Protein AF-A0AAN8G043-F1 (afdb_monomer_lite)

pLDDT: mean 79.4, std 8.82, range [48.88, 90.81]

InterPro domains:
  IPR017452 GPCR, rhodopsin-like, 7TM [PS50262] (1-147)

Foldseek 3Di:
DVVVVVVVVLVVLCVVQVWDWDADPVLRAIDIDGPDPPDPSNVVSRVVVVCCLQVVLVVVLVVLVVVLVVLVVVVVVDDPDDPPCVVVSLVVNLVSVLVNQLSVLVNVLSVLSVVLSVPDDDPCSVVSSVVSVVSVVVSVVSNVVSCCPSVPVVVVVVVVVVVVVD

Secondary structure (DSSP, 8-state):
-HHHHHHHHHHHHHHHTTEEEEEETTTTEEEEEES-TTSHHHHHHHHHHHHHHHHHHHHHHHHHHHHHHHHHHHHHH--SS-TTTHHHHHHHHHHHHHHHHHHHHHHHHHHHHHHHHHH--TTHHHHHHHHHHHHHHHHHHHHHHHHHHH-HHHHHHHHHHHHT--

Organism: Trichostrongylus colubriformis (NCBI:txid6319)

Sequence (166 aa):
MAVWGVVLVQVTGANLLLCWKQFSFNEFYFYIKCQDPSFLLSFAWLQVMRYESYVLPVIMFLFYVYVFVFLRLASSSTYDAWASSSRQRQIEISLLSQAVIITLFLELQTASFTILPKIATGFNKYFTSLVQNVISILNNSINPFVYLCINGQIRREFIALFSKKN

Structure (mmCIF, N/CA/C/O backbone):
data_AF-A0AAN8G043-F1
#
_entry.id   AF-A0AAN8G043-F1
#
loop_
_atom_site.group_PDB
_atom_site.id
_atom_site.type_symbol
_atom_site.label_atom_id
_atom_site.label_alt_id
_atom_site.label_comp_id
_atom_site.label_asym_id
_atom_site.label_entity_id
_atom_site.label_seq_id
_atom_site.pdbx_PDB_ins_code
_atom_site.Cartn_x
_atom_site.Cartn_y
_atom_site.Cartn_z
_atom_site.occupancy
_atom_site.B_iso_or_equiv
_atom_site.auth_seq_id
_atom_site.auth_comp_id
_atom_site.auth_asym_id
_atom_site.auth_atom_id
_atom_site.pdbx_PDB_model_num
ATOM 1 N N . MET A 1 1 ? -14.610 0.473 -15.678 1.00 70.06 1 MET A N 1
ATOM 2 C CA . MET A 1 1 ? -16.040 0.547 -15.295 1.00 70.06 1 MET A CA 1
ATOM 3 C C . MET A 1 1 ? -16.335 -0.297 -14.056 1.00 70.06 1 MET A C 1
ATOM 5 O O . MET A 1 1 ? -16.755 0.278 -13.066 1.00 70.06 1 MET A O 1
ATOM 9 N N . ALA A 1 2 ? -16.048 -1.608 -14.055 1.00 77.19 2 ALA A N 1
ATOM 10 C CA . ALA A 1 2 ? -16.383 -2.508 -12.938 1.00 77.19 2 ALA A CA 1
ATOM 11 C C . ALA A 1 2 ? -15.840 -2.070 -11.560 1.00 77.19 2 ALA A C 1
ATOM 13 O O . ALA A 1 2 ? -16.591 -2.052 -10.593 1.00 77.19 2 ALA A O 1
ATOM 14 N N . VAL A 1 3 ? -14.576 -1.632 -11.485 1.00 76.12 3 VAL A N 1
ATOM 15 C CA . VAL A 1 3 ? -13.954 -1.162 -10.228 1.00 76.12 3 VAL A CA 1
ATOM 16 C C . VAL A 1 3 ? -14.724 0.009 -9.613 1.00 76.12 3 VAL A C 1
ATOM 18 O O . VAL A 1 3 ? -15.023 0.003 -8.426 1.00 76.12 3 VAL A O 1
ATOM 21 N N . TRP A 1 4 ? -15.113 0.985 -10.435 1.00 80.25 4 TRP A N 1
ATOM 22 C CA . TRP A 1 4 ? -15.899 2.131 -9.978 1.00 80.25 4 TRP A CA 1
ATOM 23 C C . TRP A 1 4 ? -17.300 1.728 -9.517 1.00 80.25 4 TRP A C 1
ATOM 25 O O . TRP A 1 4 ? -17.810 2.309 -8.567 1.00 80.25 4 TRP A O 1
ATOM 35 N N . GLY A 1 5 ? -17.894 0.705 -10.138 1.00 89.44 5 GLY A N 1
ATOM 36 C CA . GLY A 1 5 ? -19.151 0.119 -9.675 1.00 89.44 5 GLY A CA 1
ATOM 37 C C . GLY A 1 5 ? -19.030 -0.477 -8.272 1.00 89.44 5 GLY A C 1
ATOM 38 O O . GLY A 1 5 ? -19.854 -0.175 -7.417 1.00 89.44 5 GLY A O 1
ATOM 39 N N . VAL A 1 6 ? -17.970 -1.250 -8.009 1.00 84.56 6 VAL A N 1
ATOM 40 C CA . VAL A 1 6 ? -17.697 -1.817 -6.675 1.00 84.56 6 VAL A CA 1
ATOM 41 C C . VAL A 1 6 ? -17.503 -0.708 -5.641 1.00 84.56 6 VAL A C 1
ATOM 43 O O . VAL A 1 6 ? -18.141 -0.736 -4.592 1.00 84.56 6 VAL A O 1
ATOM 46 N N . VAL A 1 7 ? -16.707 0.316 -5.962 1.00 84.31 7 VAL A N 1
ATOM 47 C CA . VAL A 1 7 ? -16.488 1.467 -5.070 1.00 84.31 7 VAL A CA 1
ATOM 48 C C . VAL A 1 7 ? -17.797 2.205 -4.780 1.00 84.31 7 VAL A C 1
ATOM 50 O O . VAL A 1 7 ? -18.067 2.539 -3.630 1.00 84.31 7 VAL A O 1
ATOM 53 N N . LEU A 1 8 ? -18.643 2.435 -5.789 1.00 90.19 8 LEU A N 1
ATOM 54 C CA . LEU A 1 8 ? -19.941 3.081 -5.590 1.00 90.19 8 LEU A CA 1
ATOM 55 C C . LEU A 1 8 ? -20.853 2.246 -4.694 1.00 90.19 8 LEU A C 1
ATOM 57 O O . LEU A 1 8 ? -21.431 2.792 -3.763 1.00 90.19 8 LEU A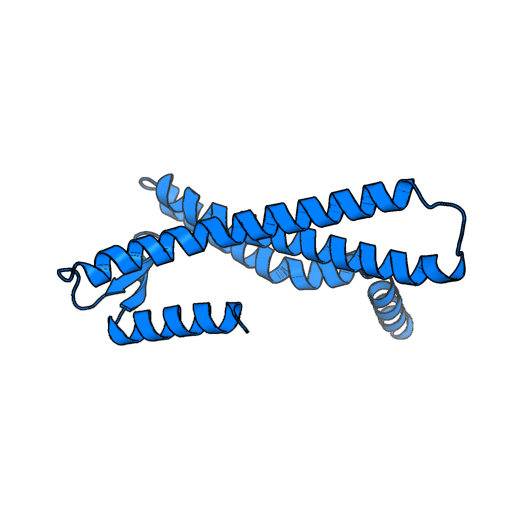 O 1
ATOM 61 N N . VAL A 1 9 ? -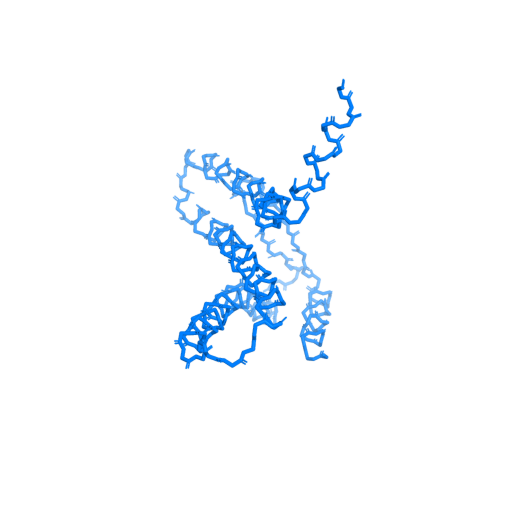20.932 0.931 -4.911 1.00 90.00 9 VAL A N 1
ATOM 62 C CA . VAL A 1 9 ? -21.710 0.030 -4.048 1.00 90.00 9 VAL A CA 1
ATOM 63 C C . VAL A 1 9 ? -21.204 0.087 -2.607 1.00 90.00 9 VAL A C 1
ATOM 65 O O . VAL A 1 9 ? -22.013 0.213 -1.689 1.00 90.00 9 VAL A O 1
ATOM 68 N N . GLN A 1 10 ? -19.886 0.070 -2.396 1.00 87.56 10 GLN A N 1
ATOM 69 C CA . GLN A 1 10 ? -19.284 0.186 -1.066 1.00 87.56 10 GLN A CA 1
ATOM 70 C C . GLN A 1 10 ? -19.617 1.526 -0.389 1.00 87.56 10 GLN A C 1
ATOM 72 O O . GLN A 1 10 ? -19.983 1.572 0.786 1.00 87.56 10 GLN A O 1
ATOM 77 N N . VAL A 1 11 ? -19.519 2.634 -1.125 1.00 88.31 11 VAL A N 1
ATOM 78 C CA . VAL A 1 11 ? -19.824 3.971 -0.599 1.00 88.31 11 VAL A CA 1
ATOM 79 C C . VAL A 1 11 ? -21.317 4.109 -0.307 1.00 88.31 11 VAL A C 1
ATOM 81 O O . VAL A 1 11 ? -21.689 4.589 0.763 1.00 88.31 11 VAL A O 1
ATOM 84 N N . THR A 1 12 ? -22.187 3.667 -1.214 1.00 90.81 12 THR A N 1
ATOM 85 C CA . THR A 1 12 ? -23.641 3.698 -1.024 1.00 90.81 12 THR A CA 1
ATOM 86 C C . THR A 1 12 ? -24.055 2.827 0.156 1.00 90.81 12 THR A C 1
ATOM 88 O O . THR A 1 12 ? -24.806 3.295 1.005 1.00 90.81 12 THR A O 1
ATOM 91 N N . GLY A 1 13 ? -23.528 1.606 0.273 1.00 88.19 13 GLY A N 1
ATOM 92 C CA . GLY A 1 13 ? -23.819 0.723 1.402 1.00 88.19 13 GLY A CA 1
ATOM 93 C C . GLY A 1 13 ? -23.358 1.305 2.739 1.00 88.19 13 GLY A C 1
ATOM 94 O O . GLY A 1 13 ? -24.123 1.294 3.700 1.00 88.19 13 GLY A O 1
ATOM 95 N N . ALA A 1 14 ? -22.164 1.906 2.796 1.00 86.94 14 ALA A N 1
ATOM 96 C CA . ALA A 1 14 ? -21.684 2.584 4.002 1.00 86.94 14 ALA A CA 1
ATOM 97 C C . ALA A 1 14 ? -22.580 3.768 4.413 1.00 86.94 14 ALA A C 1
ATOM 99 O O . ALA A 1 14 ? -22.854 3.935 5.601 1.00 86.94 14 ALA A O 1
ATOM 100 N N . ASN A 1 15 ? -23.073 4.550 3.445 1.00 89.62 15 ASN A N 1
ATOM 101 C CA . ASN A 1 15 ? -23.988 5.664 3.705 1.00 89.62 15 ASN A CA 1
ATOM 102 C C . ASN A 1 15 ? -25.381 5.191 4.145 1.00 89.62 15 ASN A C 1
ATOM 104 O O . ASN A 1 15 ? -25.927 5.736 5.099 1.00 89.62 15 ASN A O 1
ATOM 108 N N . LEU A 1 16 ? -25.947 4.169 3.492 1.00 90.06 16 LEU A N 1
ATOM 109 C CA . LEU A 1 16 ? -27.269 3.627 3.837 1.00 90.06 16 LEU A CA 1
ATOM 110 C C . LEU A 1 16 ? -27.293 3.003 5.233 1.00 90.06 16 LEU A C 1
ATOM 112 O O . LEU A 1 16 ? -28.270 3.154 5.959 1.00 90.06 16 LEU A O 1
ATOM 116 N N . LEU A 1 17 ? -26.213 2.319 5.612 1.00 88.19 17 LEU A N 1
ATOM 117 C CA . LEU A 1 17 ? -26.066 1.702 6.931 1.00 88.19 17 LEU A CA 1
ATOM 118 C C . LEU A 1 17 ? -25.608 2.692 8.010 1.00 88.19 17 LEU A C 1
ATOM 120 O O . LEU A 1 17 ? -25.425 2.290 9.161 1.00 88.19 17 LEU A O 1
ATOM 124 N N . LEU A 1 18 ? -25.397 3.965 7.644 1.00 89.94 18 LEU A N 1
ATOM 125 C CA . LEU A 1 18 ? -24.866 5.008 8.522 1.00 89.94 18 LEU A CA 1
ATOM 126 C C . LEU A 1 18 ? -23.610 4.518 9.260 1.00 89.94 18 LEU A C 1
ATOM 128 O O . LEU A 1 18 ? -23.475 4.672 10.472 1.00 89.94 18 LEU A O 1
ATOM 132 N N . CYS A 1 19 ? -22.706 3.863 8.532 1.00 88.00 19 CYS A N 1
ATOM 133 C CA . CYS A 1 19 ? -21.447 3.381 9.074 1.00 88.00 19 CYS A CA 1
ATOM 134 C C . CYS A 1 19 ? -20.354 4.419 8.823 1.00 88.00 19 CYS A C 1
ATOM 136 O O . CYS A 1 19 ? -20.116 4.825 7.685 1.00 88.00 19 CYS A O 1
ATOM 138 N N . TRP A 1 20 ? -19.626 4.800 9.868 1.00 87.44 20 TRP A N 1
ATOM 139 C CA . TRP A 1 20 ? -18.483 5.701 9.758 1.00 87.44 20 TRP A CA 1
ATOM 140 C C . TRP A 1 20 ? -17.230 5.097 10.382 1.00 87.44 20 TRP A C 1
ATOM 142 O O . TRP A 1 20 ? -17.264 4.264 11.292 1.00 87.44 20 TRP A O 1
ATOM 152 N N . LYS A 1 21 ? -16.081 5.530 9.865 1.00 81.44 21 LYS A N 1
ATOM 153 C CA . LYS A 1 21 ? -14.770 5.140 10.373 1.00 81.44 21 LYS A CA 1
ATOM 154 C C . LYS A 1 21 ? -14.418 6.049 11.547 1.00 81.44 21 LYS A C 1
ATOM 156 O O . LYS A 1 21 ? -14.273 7.255 11.372 1.00 81.44 21 LYS A O 1
ATOM 161 N N . GLN A 1 22 ? -14.278 5.480 12.738 1.00 84.94 22 GLN A N 1
ATOM 162 C CA . GLN A 1 22 ? -13.891 6.200 13.946 1.00 84.94 22 GLN A CA 1
ATOM 163 C C . GLN A 1 22 ? -12.489 5.770 14.383 1.00 84.94 22 GLN A C 1
ATOM 165 O O . GLN A 1 22 ? -12.138 4.590 14.344 1.00 84.94 22 GLN A O 1
ATOM 170 N N . PHE A 1 23 ? -11.667 6.737 14.784 1.00 78.25 23 PHE A N 1
ATOM 171 C CA . PHE A 1 23 ? -10.353 6.463 15.356 1.00 78.25 23 PHE A CA 1
ATOM 172 C C . PHE A 1 23 ? -10.486 6.202 16.861 1.00 78.25 23 PHE A C 1
ATOM 174 O O . PHE A 1 23 ? -11.061 7.020 17.582 1.00 78.25 23 PHE A O 1
ATOM 181 N N . SER A 1 24 ? -9.982 5.063 17.342 1.00 76.94 24 SER A N 1
ATOM 182 C CA . SER A 1 24 ? -9.900 4.777 18.778 1.00 76.94 24 SER A CA 1
ATOM 183 C C . SER A 1 24 ? -8.562 5.260 19.325 1.00 76.94 24 SER A C 1
ATOM 185 O O . SER A 1 24 ? -7.527 4.689 18.992 1.00 76.94 24 SER A O 1
ATOM 187 N N . PHE A 1 25 ? -8.568 6.257 20.212 1.00 72.81 25 PHE A N 1
ATOM 188 C CA . PHE A 1 25 ? -7.344 6.710 20.887 1.00 72.81 25 PHE A CA 1
ATOM 189 C C . PHE A 1 25 ? -6.759 5.651 21.831 1.00 72.81 25 PHE A C 1
ATOM 191 O O . PHE A 1 25 ? -5.546 5.552 21.967 1.00 72.81 25 PHE A O 1
ATOM 198 N N . ASN A 1 26 ? -7.608 4.825 22.449 1.00 70.38 26 ASN A N 1
ATOM 199 C CA . ASN A 1 26 ? -7.170 3.826 23.429 1.00 70.38 26 ASN A CA 1
ATOM 200 C C . ASN A 1 26 ? -6.473 2.623 22.790 1.00 70.38 26 ASN A C 1
ATOM 202 O O . ASN A 1 26 ? -5.685 1.930 23.437 1.00 70.38 26 ASN A O 1
ATOM 206 N N . GLU A 1 27 ? -6.795 2.341 21.531 1.00 66.19 27 GLU A N 1
ATOM 207 C CA . GLU A 1 27 ? -6.299 1.152 20.844 1.00 66.19 27 GLU A CA 1
ATOM 208 C C . GLU A 1 27 ? -5.522 1.477 19.565 1.00 66.19 27 GLU A C 1
ATOM 210 O O . GLU A 1 27 ? -4.989 0.570 18.935 1.00 66.19 27 GLU A O 1
ATOM 215 N N . PHE A 1 28 ? -5.409 2.764 19.214 1.00 65.50 28 PHE A N 1
ATOM 216 C CA . PHE A 1 28 ? -4.666 3.275 18.059 1.00 65.50 28 PHE A CA 1
ATOM 217 C C . PHE A 1 28 ? -5.004 2.569 16.735 1.00 65.50 28 PHE A C 1
ATOM 219 O O . PHE A 1 28 ? -4.168 2.459 15.843 1.00 65.50 28 PHE A O 1
ATOM 226 N N . TYR A 1 29 ? -6.246 2.111 16.571 1.00 67.94 29 TYR A N 1
ATOM 227 C CA . TYR A 1 29 ? -6.739 1.595 15.298 1.00 67.94 29 TYR A CA 1
ATOM 228 C C . TYR A 1 29 ? -8.044 2.274 14.894 1.00 67.94 29 TYR A C 1
ATOM 230 O O . TYR A 1 29 ? -8.822 2.767 15.718 1.00 67.94 29 TYR A O 1
ATOM 238 N N . PHE A 1 30 ? -8.271 2.306 13.583 1.00 71.56 30 PHE A N 1
ATOM 239 C CA . PHE A 1 30 ? -9.547 2.714 13.024 1.00 71.56 30 PHE A CA 1
ATOM 240 C C . PHE A 1 30 ? -10.511 1.542 13.048 1.00 71.56 30 PHE A C 1
ATOM 242 O O . PHE A 1 30 ? -10.195 0.460 12.554 1.00 71.56 30 PHE A O 1
ATOM 249 N N . TYR A 1 31 ? -11.705 1.784 13.558 1.00 80.00 31 TYR A N 1
ATOM 250 C CA . TYR A 1 31 ? -12.785 0.818 13.555 1.00 80.00 31 TYR A CA 1
ATOM 251 C C . TYR A 1 31 ? -14.010 1.428 12.894 1.00 80.00 31 TYR A C 1
ATOM 253 O O . TYR A 1 31 ? -14.190 2.647 12.881 1.00 80.00 31 TYR A O 1
ATOM 261 N N . ILE A 1 32 ? -14.830 0.581 12.285 1.00 82.94 32 ILE A N 1
ATOM 262 C CA . ILE A 1 32 ? -16.072 1.019 11.659 1.00 82.94 32 ILE A CA 1
ATOM 263 C C . ILE A 1 32 ? -17.169 0.850 12.701 1.00 82.94 32 ILE A C 1
ATOM 265 O O . ILE A 1 32 ? -17.363 -0.246 13.230 1.00 82.94 32 ILE A O 1
ATOM 269 N N . LYS A 1 33 ? -17.853 1.946 13.016 1.00 85.62 33 LYS A N 1
ATOM 270 C CA . LYS A 1 33 ? -19.044 1.953 13.861 1.00 85.62 33 LYS A CA 1
ATOM 271 C C . LYS A 1 33 ? -20.250 2.205 12.974 1.00 85.62 33 LYS A C 1
ATOM 273 O O . LYS A 1 33 ? -20.194 3.066 12.104 1.00 85.62 33 LYS A O 1
ATOM 278 N N . CYS A 1 34 ? -21.311 1.448 13.203 1.00 88.31 34 CYS A N 1
ATOM 279 C CA . CYS A 1 34 ? -22.597 1.633 12.545 1.00 88.31 34 CYS A CA 1
ATOM 280 C C . CYS A 1 34 ? -23.635 1.973 13.611 1.00 88.31 34 CYS A C 1
ATOM 282 O O . CYS A 1 34 ? -23.500 1.528 14.755 1.00 88.31 34 CYS A O 1
ATOM 284 N N . GLN A 1 35 ? -24.639 2.766 13.239 1.00 86.75 35 GLN A N 1
ATOM 285 C CA . GLN A 1 35 ? -25.655 3.243 14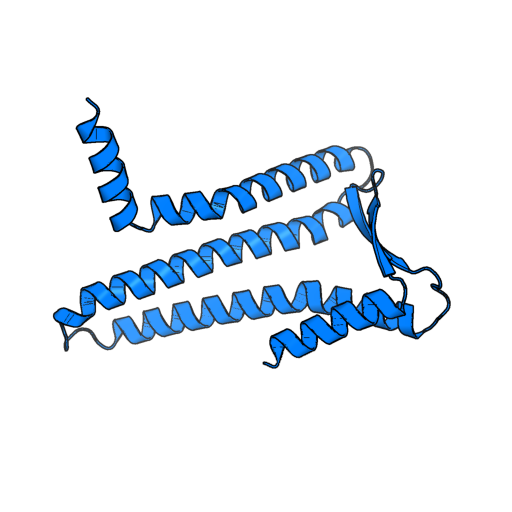.174 1.00 86.75 35 GLN A CA 1
ATOM 286 C C . GLN A 1 35 ? -26.490 2.098 14.766 1.00 86.75 35 GLN A C 1
ATOM 288 O O . GLN A 1 35 ? -26.663 2.053 15.980 1.00 86.75 35 GLN A O 1
ATOM 293 N N . ASP A 1 36 ? -26.889 1.128 13.935 1.00 82.94 36 ASP A N 1
ATOM 294 C CA . ASP A 1 36 ? -27.652 -0.048 14.363 1.00 82.94 36 ASP A CA 1
ATOM 295 C C . ASP A 1 36 ? -26.869 -1.352 14.103 1.00 82.94 36 ASP A C 1
ATOM 297 O O . ASP A 1 36 ? -26.860 -1.882 12.983 1.00 82.94 36 ASP A O 1
ATOM 301 N N . PRO A 1 37 ? -26.183 -1.899 15.129 1.00 66.81 37 PRO A N 1
ATOM 302 C CA . PRO A 1 37 ? -25.405 -3.133 15.008 1.00 66.81 37 PRO A CA 1
ATOM 303 C C . PRO A 1 37 ? -26.268 -4.406 15.024 1.00 66.81 37 PRO A C 1
ATOM 305 O O . PRO A 1 37 ? -25.762 -5.484 14.724 1.00 66.81 37 PRO A O 1
ATOM 308 N N . SER A 1 38 ? -27.552 -4.304 15.380 1.00 68.00 38 SER A N 1
ATOM 309 C CA . SER A 1 38 ? -28.491 -5.432 15.483 1.00 68.00 38 SER A CA 1
ATOM 310 C C . SER A 1 38 ? -28.989 -5.940 14.129 1.00 68.00 38 SER A C 1
ATOM 312 O O . SER A 1 38 ? -29.530 -7.043 14.042 1.00 68.00 38 SER A O 1
ATOM 314 N N . PHE A 1 39 ? -28.801 -5.167 13.060 1.00 75.56 39 PHE A N 1
ATOM 315 C CA . PHE A 1 39 ? -29.224 -5.562 11.728 1.00 75.56 39 PHE A CA 1
ATOM 316 C C . PHE A 1 39 ? -28.189 -6.512 11.105 1.00 75.56 39 PHE A C 1
ATOM 318 O O . PHE A 1 39 ? -27.019 -6.160 10.944 1.00 75.56 39 PHE A O 1
ATOM 325 N N . LEU A 1 40 ? -28.618 -7.724 10.731 1.00 83.69 40 LEU A N 1
ATOM 326 C CA . LEU A 1 40 ? -27.772 -8.768 10.127 1.00 83.69 40 LEU A CA 1
ATOM 327 C C . LEU A 1 40 ? -26.958 -8.242 8.927 1.00 83.69 40 LEU A C 1
ATOM 329 O O . LEU A 1 40 ? -25.815 -8.650 8.717 1.00 83.69 40 LEU A O 1
ATOM 333 N N . LEU A 1 41 ? -27.525 -7.291 8.174 1.00 83.38 41 LEU A N 1
ATOM 334 C CA . LEU A 1 41 ? -26.860 -6.647 7.043 1.00 83.38 41 LEU A CA 1
ATOM 335 C C . LEU A 1 41 ? -25.638 -5.827 7.477 1.00 83.38 41 LEU A C 1
ATOM 337 O O . LEU A 1 41 ? -24.618 -5.901 6.804 1.00 83.38 41 LEU A O 1
ATOM 341 N N . SER A 1 42 ? -25.695 -5.105 8.603 1.00 82.19 42 SER A N 1
ATOM 342 C CA . SER A 1 42 ? -24.560 -4.331 9.132 1.00 82.19 42 SER A CA 1
ATOM 343 C C . SER A 1 42 ? -23.390 -5.247 9.489 1.00 82.19 42 SER A C 1
ATOM 345 O O . SER A 1 42 ? -22.242 -4.962 9.148 1.00 82.19 42 SER A O 1
ATOM 347 N N . PHE A 1 43 ? -23.671 -6.390 10.123 1.00 82.38 43 PHE A N 1
ATOM 348 C CA . PHE A 1 43 ? -22.641 -7.377 10.450 1.00 82.38 43 PHE A CA 1
ATOM 349 C C . PHE A 1 43 ? -22.040 -8.014 9.191 1.00 82.38 43 PHE A C 1
ATOM 351 O O . PHE A 1 43 ? -20.817 -8.059 9.052 1.00 82.38 43 PHE A O 1
ATOM 358 N N . ALA A 1 44 ? -22.882 -8.465 8.256 1.00 85.38 44 ALA A N 1
ATOM 359 C CA . ALA A 1 44 ? -22.427 -9.034 6.989 1.00 85.38 44 ALA A CA 1
ATOM 360 C C . ALA A 1 44 ? -21.574 -8.029 6.198 1.00 85.38 44 ALA A C 1
ATOM 362 O O . ALA A 1 44 ? -20.496 -8.371 5.715 1.00 85.38 44 ALA A O 1
ATOM 363 N N . TRP A 1 45 ? -22.006 -6.769 6.147 1.00 84.94 45 TRP A N 1
ATOM 364 C CA . TRP A 1 45 ? -21.297 -5.682 5.482 1.00 84.94 45 TRP A CA 1
ATOM 365 C C . TRP A 1 45 ? -19.909 -5.434 6.074 1.00 84.94 45 TRP A C 1
ATOM 367 O O . TRP A 1 45 ? -18.924 -5.340 5.343 1.00 84.94 45 TRP A O 1
ATOM 377 N N . LEU A 1 46 ? -19.801 -5.390 7.404 1.00 83.06 46 LEU A N 1
ATOM 378 C CA . LEU A 1 46 ? -18.521 -5.219 8.091 1.00 83.06 46 LEU A CA 1
ATOM 379 C C . LEU A 1 46 ? -17.540 -6.356 7.783 1.00 83.06 46 LEU A C 1
ATOM 381 O O . LEU A 1 46 ? -16.350 -6.096 7.595 1.00 83.06 46 LEU A O 1
ATOM 385 N N . GLN A 1 47 ? -18.017 -7.602 7.707 1.00 84.31 47 GLN A N 1
ATOM 386 C CA . GLN A 1 47 ? -17.167 -8.745 7.355 1.00 84.31 47 GLN A CA 1
ATOM 387 C C . GLN A 1 47 ? -16.689 -8.671 5.905 1.00 84.31 47 GLN A C 1
ATOM 389 O O . GLN A 1 47 ? -15.505 -8.892 5.651 1.00 84.31 47 GLN A O 1
ATOM 394 N N . VAL A 1 48 ? -17.572 -8.305 4.971 1.00 85.62 48 VAL A N 1
ATOM 395 C CA . VAL A 1 48 ? -17.220 -8.128 3.553 1.00 85.62 48 VAL A CA 1
ATOM 396 C C . VAL A 1 48 ? -16.174 -7.029 3.392 1.00 85.62 48 VAL A C 1
ATOM 398 O O . VAL A 1 48 ? -15.115 -7.281 2.824 1.00 85.62 48 VAL A O 1
ATOM 401 N N . MET A 1 49 ? -16.404 -5.851 3.977 1.00 81.25 49 MET A N 1
ATOM 402 C CA . MET A 1 49 ? -15.467 -4.723 3.901 1.00 81.25 49 MET A CA 1
ATOM 403 C C . MET A 1 49 ? -14.103 -5.072 4.500 1.00 81.25 49 MET A C 1
ATOM 405 O O . MET A 1 49 ? -13.058 -4.695 3.963 1.00 81.25 49 MET A O 1
ATOM 409 N N . ARG A 1 50 ? -14.095 -5.821 5.609 1.00 81.06 50 ARG A N 1
ATOM 410 C CA . ARG A 1 50 ? -12.863 -6.301 6.235 1.00 81.06 50 ARG A CA 1
ATOM 411 C C . ARG A 1 50 ? -12.127 -7.293 5.339 1.00 81.06 50 ARG A C 1
ATOM 413 O O . ARG A 1 50 ? -10.915 -7.183 5.201 1.00 81.06 50 ARG A O 1
ATOM 420 N N . TYR A 1 51 ? -12.841 -8.244 4.744 1.00 83.12 51 TYR A N 1
ATOM 421 C CA . TYR A 1 51 ? -12.262 -9.241 3.851 1.00 83.12 51 TYR A CA 1
ATOM 422 C C . TYR A 1 51 ? -11.688 -8.596 2.585 1.00 83.12 51 TYR A C 1
ATOM 424 O O . TYR A 1 51 ? -10.526 -8.826 2.260 1.00 83.12 51 TYR A O 1
ATOM 432 N N . GLU A 1 52 ? -12.443 -7.716 1.924 1.00 84.00 52 GLU A N 1
ATOM 433 C CA . GLU A 1 52 ? -11.975 -7.000 0.733 1.00 84.00 52 GLU A CA 1
ATOM 434 C C . GLU A 1 52 ? -10.738 -6.149 1.014 1.00 84.00 52 GLU A C 1
ATOM 436 O O . GLU A 1 52 ? -9.791 -6.174 0.230 1.00 84.00 52 GLU A O 1
ATOM 441 N N . SER A 1 53 ? -10.699 -5.465 2.162 1.00 76.75 53 SER A N 1
ATOM 442 C CA . SER A 1 53 ? -9.553 -4.635 2.552 1.00 76.75 53 SER A CA 1
ATOM 443 C C . SER A 1 53 ? -8.256 -5.430 2.740 1.00 76.75 53 SER A C 1
ATOM 445 O O . SER A 1 53 ? -7.184 -4.837 2.689 1.00 76.75 53 SER A O 1
ATOM 447 N N . TYR A 1 54 ? -8.325 -6.748 2.961 1.00 78.12 54 TYR A N 1
ATOM 448 C CA . TYR A 1 54 ? -7.144 -7.613 3.076 1.00 78.12 54 TYR A CA 1
ATOM 449 C C . TYR A 1 54 ? -6.840 -8.389 1.803 1.00 78.12 54 TYR A C 1
ATOM 451 O O . TYR A 1 54 ? -5.678 -8.606 1.477 1.00 78.12 54 TYR A O 1
ATOM 459 N N . VAL A 1 55 ? -7.871 -8.822 1.086 1.00 82.88 55 VAL A N 1
ATOM 460 C CA . VAL A 1 55 ? -7.706 -9.694 -0.076 1.00 82.88 55 VAL A CA 1
ATOM 461 C C . VAL A 1 55 ? -7.330 -8.907 -1.323 1.00 82.88 55 VAL A C 1
ATOM 463 O O . VAL A 1 55 ? -6.475 -9.363 -2.079 1.00 82.88 55 VAL A O 1
ATOM 466 N N . LEU A 1 56 ? -7.906 -7.717 -1.530 1.00 80.44 56 LEU A N 1
ATOM 467 C CA . LEU A 1 56 ? -7.594 -6.898 -2.704 1.00 80.44 56 LEU A CA 1
ATOM 468 C C . LEU A 1 56 ? -6.109 -6.509 -2.778 1.00 80.44 56 LEU A C 1
ATOM 470 O O . LEU A 1 56 ? -5.516 -6.744 -3.832 1.00 80.44 56 LEU A O 1
ATOM 474 N N . PRO A 1 57 ? -5.481 -5.990 -1.704 1.00 76.81 57 PRO A N 1
ATOM 475 C CA . PRO A 1 57 ? -4.070 -5.609 -1.745 1.00 76.81 57 PRO A CA 1
ATOM 476 C C . PRO A 1 57 ? -3.159 -6.819 -2.048 1.00 76.81 57 PRO A C 1
ATOM 478 O O . PRO A 1 57 ? -2.353 -6.793 -2.981 1.00 76.81 57 PRO A O 1
ATOM 481 N N . VAL A 1 58 ? -3.415 -7.967 -1.406 1.00 81.50 58 VAL A N 1
ATOM 482 C CA . VAL A 1 58 ? -2.670 -9.216 -1.650 1.00 81.50 58 VAL A CA 1
ATOM 483 C C . VAL A 1 58 ? -2.796 -9.697 -3.100 1.00 81.50 58 VAL A C 1
ATOM 485 O O . VAL A 1 58 ? -1.792 -10.059 -3.717 1.00 81.50 58 VAL A O 1
ATOM 488 N N . ILE A 1 59 ? -4.004 -9.689 -3.676 1.00 85.81 59 ILE A N 1
ATOM 489 C CA . ILE A 1 59 ? -4.211 -10.063 -5.084 1.00 85.81 59 ILE A CA 1
ATOM 490 C C . ILE A 1 59 ? -3.463 -9.100 -6.010 1.00 85.81 59 ILE A C 1
ATOM 492 O O . ILE A 1 59 ? -2.802 -9.549 -6.949 1.00 85.81 59 ILE A O 1
ATOM 496 N N . MET A 1 60 ? -3.531 -7.792 -5.744 1.00 81.31 60 MET A N 1
ATOM 497 C CA . MET A 1 60 ? -2.809 -6.787 -6.526 1.00 81.31 60 MET A CA 1
ATOM 498 C C . MET A 1 60 ? -1.299 -7.023 -6.475 1.00 81.31 60 MET A C 1
ATOM 500 O O . MET A 1 60 ? -0.651 -7.037 -7.521 1.00 81.31 60 MET A O 1
ATOM 504 N N . PHE A 1 61 ? -0.741 -7.280 -5.293 1.00 81.50 61 PHE A N 1
ATOM 505 C CA . PHE A 1 61 ? 0.676 -7.586 -5.125 1.00 81.50 61 PHE A CA 1
ATOM 506 C C . PHE A 1 61 ? 1.102 -8.823 -5.926 1.00 81.50 61 PHE A C 1
ATOM 508 O O . PHE A 1 61 ? 2.065 -8.759 -6.692 1.00 81.50 61 PHE A O 1
ATOM 515 N N . LEU A 1 62 ? 0.357 -9.929 -5.817 1.00 87.06 62 LEU A N 1
ATOM 516 C CA . LEU A 1 62 ? 0.642 -11.153 -6.572 1.00 87.06 62 LEU A CA 1
ATOM 517 C C . LEU A 1 62 ? 0.577 -10.921 -8.085 1.00 87.06 62 LEU A C 1
ATOM 519 O O . LEU A 1 62 ? 1.442 -11.403 -8.816 1.00 87.06 62 LEU A O 1
ATOM 523 N N . PHE A 1 63 ? -0.404 -10.149 -8.554 1.00 86.56 63 PHE A N 1
ATOM 524 C CA . PHE A 1 63 ? -0.532 -9.801 -9.965 1.00 86.56 63 PHE A CA 1
ATOM 525 C C . PHE A 1 63 ? 0.656 -8.965 -10.461 1.00 86.56 63 PHE A C 1
ATOM 527 O O . PHE A 1 63 ? 1.227 -9.276 -11.506 1.00 86.56 63 PHE A O 1
ATOM 534 N N . TYR A 1 64 ? 1.090 -7.952 -9.704 1.00 80.81 64 TYR A N 1
ATOM 535 C CA . TYR A 1 64 ? 2.257 -7.145 -10.073 1.00 80.81 64 TYR A CA 1
ATOM 536 C C . TYR A 1 64 ? 3.550 -7.961 -10.097 1.00 80.81 64 TYR A C 1
ATOM 538 O O . TYR A 1 64 ? 4.337 -7.821 -11.035 1.00 80.81 64 TYR A O 1
ATOM 546 N N . VAL A 1 65 ? 3.760 -8.847 -9.118 1.00 83.75 65 VAL A N 1
ATOM 547 C CA . VAL A 1 65 ? 4.910 -9.766 -9.107 1.00 83.75 65 VAL A CA 1
ATOM 548 C C . VAL A 1 65 ? 4.859 -10.706 -10.310 1.00 83.75 65 VAL A C 1
ATOM 550 O O . VAL A 1 65 ? 5.872 -10.882 -10.987 1.00 83.75 65 VAL A O 1
ATOM 553 N N . TYR A 1 66 ? 3.688 -11.263 -10.626 1.00 89.62 66 TYR A N 1
ATOM 554 C CA . TYR A 1 66 ? 3.500 -12.128 -11.789 1.00 89.62 66 TYR A CA 1
ATOM 555 C C . TYR A 1 66 ? 3.848 -11.409 -13.099 1.00 89.62 66 TYR A C 1
ATOM 557 O O . TYR A 1 66 ? 4.665 -11.908 -13.872 1.00 89.62 66 TYR A O 1
ATOM 565 N N . VAL A 1 67 ? 3.298 -10.211 -13.324 1.00 84.31 67 VAL A N 1
ATOM 566 C CA . VAL A 1 67 ? 3.583 -9.394 -14.515 1.00 84.31 67 VAL A CA 1
ATOM 567 C C . VAL A 1 67 ? 5.069 -9.039 -14.593 1.00 84.31 67 VAL A C 1
ATOM 569 O O . VAL A 1 67 ? 5.669 -9.129 -15.664 1.00 84.31 67 VAL A O 1
ATOM 572 N N . PHE A 1 68 ? 5.692 -8.694 -13.465 1.00 81.94 68 PHE A N 1
ATOM 573 C CA . PHE A 1 68 ? 7.121 -8.397 -13.396 1.00 81.94 68 PHE A CA 1
ATOM 574 C C . PHE A 1 68 ? 7.989 -9.599 -13.784 1.00 81.94 68 PHE A C 1
ATOM 576 O O . PHE A 1 68 ? 8.898 -9.468 -14.607 1.00 81.94 68 PHE A O 1
ATOM 583 N N . VAL A 1 69 ? 7.700 -10.782 -13.235 1.00 86.19 69 VAL A N 1
ATOM 584 C CA . VAL A 1 69 ? 8.421 -12.018 -13.565 1.00 86.19 69 VAL A CA 1
ATOM 585 C C . VAL A 1 69 ? 8.207 -12.387 -15.031 1.00 86.19 69 VAL A C 1
ATOM 587 O O . VAL A 1 69 ? 9.181 -12.662 -15.729 1.00 86.19 69 VAL A O 1
ATOM 590 N N . PHE A 1 70 ? 6.968 -12.326 -15.523 1.00 86.19 70 PHE A N 1
ATOM 591 C CA . PHE A 1 70 ? 6.641 -12.615 -16.918 1.00 86.19 70 PHE A CA 1
ATOM 592 C C . PHE A 1 70 ? 7.402 -11.699 -17.883 1.00 86.19 70 PHE A C 1
ATOM 594 O O . PHE A 1 70 ? 8.045 -12.184 -18.811 1.00 86.19 70 PHE A O 1
ATOM 601 N N . LEU A 1 71 ? 7.413 -10.386 -17.631 1.00 79.44 71 LEU A N 1
ATOM 602 C CA . LEU A 1 71 ? 8.143 -9.423 -18.459 1.00 79.44 71 LEU A CA 1
ATOM 603 C C . LEU A 1 71 ? 9.656 -9.645 -18.413 1.00 79.44 71 LEU A C 1
ATOM 605 O O . LEU A 1 71 ? 10.326 -9.519 -19.440 1.00 79.44 71 LEU A O 1
ATOM 609 N N . ARG A 1 72 ? 10.206 -10.020 -17.253 1.00 80.06 72 ARG A N 1
ATOM 610 C CA . ARG A 1 72 ? 11.635 -10.325 -17.114 1.00 80.06 72 ARG A CA 1
ATOM 611 C C . ARG A 1 72 ? 12.024 -11.597 -17.870 1.00 80.06 72 ARG A C 1
ATOM 613 O O . ARG A 1 72 ? 13.049 -11.604 -18.549 1.00 80.06 72 ARG A O 1
ATOM 620 N N . LEU A 1 73 ? 11.200 -12.642 -17.802 1.00 81.94 73 LEU A N 1
ATOM 621 C CA . LEU A 1 73 ? 11.421 -13.901 -18.520 1.00 81.94 73 LEU A CA 1
ATOM 622 C C . LEU A 1 73 ? 11.254 -13.724 -20.035 1.00 81.94 73 LEU A C 1
ATOM 624 O O . LEU A 1 73 ? 12.136 -14.118 -20.796 1.00 81.94 73 LEU A O 1
ATOM 628 N N . ALA A 1 74 ? 10.194 -13.041 -20.476 1.00 76.75 74 ALA A N 1
ATOM 629 C CA . ALA A 1 74 ? 9.983 -12.693 -21.882 1.00 76.75 74 ALA A CA 1
ATOM 630 C C . ALA A 1 74 ? 11.118 -11.807 -22.430 1.00 76.75 74 ALA A C 1
ATOM 632 O O . ALA A 1 74 ? 11.497 -11.910 -23.597 1.00 76.75 74 ALA A O 1
ATOM 633 N N . SER A 1 75 ? 11.720 -10.972 -21.575 1.00 64.31 75 SER A N 1
ATOM 634 C CA . SER A 1 75 ? 12.890 -10.169 -21.929 1.00 64.31 75 SER A CA 1
ATOM 635 C C . SER A 1 75 ? 14.166 -10.951 -22.126 1.00 64.31 75 SER A C 1
ATOM 637 O O . SER A 1 75 ? 14.983 -10.530 -22.942 1.00 64.31 75 SER A O 1
ATOM 639 N N . SER A 1 76 ? 14.339 -12.069 -21.433 1.00 62.47 76 SER A N 1
ATOM 640 C CA . SER A 1 76 ? 15.524 -12.900 -21.612 1.00 62.47 76 SER A CA 1
ATOM 641 C C . SER A 1 76 ? 15.495 -13.688 -22.927 1.00 62.47 76 SER A C 1
ATOM 643 O O . SER A 1 76 ? 16.549 -14.088 -23.403 1.00 62.47 76 SER A O 1
ATOM 645 N N . SER A 1 77 ? 14.313 -13.894 -23.521 1.00 59.44 77 SER A N 1
ATOM 646 C CA . SER A 1 77 ? 14.127 -14.725 -24.721 1.00 59.44 77 SER A CA 1
ATOM 647 C C . SER A 1 77 ? 14.191 -13.960 -26.051 1.00 59.44 77 SER A C 1
ATOM 649 O O . SER A 1 77 ? 14.263 -14.593 -27.098 1.00 59.44 77 SER A O 1
ATOM 651 N N . THR A 1 78 ? 14.136 -12.624 -26.045 1.00 55.31 78 THR A N 1
ATOM 652 C CA . THR A 1 78 ? 14.124 -11.803 -27.275 1.00 55.31 78 THR A CA 1
ATOM 653 C C . THR A 1 78 ? 15.240 -10.764 -27.200 1.00 55.31 78 THR A C 1
ATOM 655 O O . THR A 1 78 ? 14.991 -9.596 -26.893 1.00 55.31 78 THR A O 1
ATOM 658 N N . TYR A 1 79 ? 16.481 -11.212 -27.400 1.00 52.31 79 TYR A N 1
ATOM 659 C CA . TYR A 1 79 ? 17.679 -10.370 -27.310 1.00 52.31 79 TYR A CA 1
ATOM 660 C C . TYR A 1 79 ? 18.116 -9.745 -28.648 1.00 52.31 79 TYR A C 1
ATOM 662 O O . TYR A 1 79 ? 18.878 -8.785 -28.619 1.00 52.31 79 TYR A O 1
ATOM 670 N N . ASP A 1 80 ? 17.577 -10.181 -29.795 1.00 52.66 80 ASP A N 1
ATOM 671 C CA . ASP A 1 80 ? 18.260 -9.914 -31.076 1.00 52.66 80 ASP A CA 1
ATOM 672 C C . ASP A 1 80 ? 17.565 -8.987 -32.084 1.00 52.66 80 ASP A C 1
ATOM 674 O O . ASP A 1 80 ? 18.140 -8.714 -33.132 1.00 52.66 80 ASP A O 1
ATOM 678 N N . ALA A 1 81 ? 16.369 -8.446 -31.827 1.00 49.81 81 ALA A N 1
ATOM 679 C CA . ALA A 1 81 ? 15.629 -7.824 -32.934 1.00 49.81 81 ALA A CA 1
ATOM 680 C C . ALA A 1 81 ? 15.717 -6.282 -33.049 1.00 49.81 81 ALA A C 1
ATOM 682 O O . ALA A 1 81 ? 15.853 -5.791 -34.165 1.00 49.81 81 ALA A O 1
ATOM 683 N N . TRP A 1 82 ? 15.584 -5.470 -31.989 1.00 48.88 82 TRP A N 1
ATOM 684 C CA . TRP A 1 82 ? 15.245 -4.040 -32.187 1.00 48.88 82 TRP A CA 1
ATOM 685 C C . TRP A 1 82 ? 15.951 -3.074 -31.219 1.00 48.88 82 TRP A C 1
ATOM 687 O O . TRP A 1 82 ? 15.423 -2.717 -30.162 1.00 48.88 82 TRP A O 1
ATOM 697 N N . ALA A 1 83 ? 17.121 -2.570 -31.624 1.00 53.75 83 ALA A N 1
ATOM 698 C CA . ALA A 1 83 ? 17.926 -1.592 -30.881 1.00 53.75 83 ALA A CA 1
ATOM 699 C C . ALA A 1 83 ? 17.214 -0.243 -30.613 1.00 53.75 83 ALA A C 1
ATOM 701 O O . ALA A 1 83 ? 17.524 0.409 -29.614 1.00 53.75 83 ALA A O 1
ATOM 702 N N . SER A 1 84 ? 16.212 0.153 -31.415 1.00 54.19 84 SER A N 1
ATOM 703 C CA . SER A 1 84 ? 15.425 1.381 -31.176 1.00 54.19 84 SER A CA 1
ATOM 704 C C . SER A 1 84 ? 14.347 1.230 -30.087 1.00 54.19 84 SER A C 1
ATOM 706 O O . SER A 1 84 ? 13.967 2.219 -29.464 1.00 54.19 84 SER A O 1
ATOM 708 N N . SER A 1 85 ? 13.913 -0.001 -29.782 1.00 59.62 85 SER A N 1
ATOM 709 C CA . SER A 1 85 ? 12.929 -0.297 -28.722 1.00 59.62 85 SER A CA 1
ATOM 710 C C . SER A 1 85 ? 13.533 -0.336 -27.312 1.00 59.62 85 SER A C 1
ATOM 712 O O . SER A 1 85 ? 12.820 -0.262 -26.312 1.00 59.62 85 SER A O 1
ATOM 714 N N . SER A 1 86 ? 14.862 -0.431 -27.215 1.00 68.06 86 SER A N 1
ATOM 715 C CA . SER A 1 86 ? 15.584 -0.649 -25.956 1.00 68.06 86 SER A CA 1
ATOM 716 C C . SER A 1 86 ? 15.348 0.459 -24.922 1.00 68.06 86 SER A C 1
ATOM 718 O O . SER A 1 86 ? 15.188 0.176 -23.734 1.00 68.06 86 SER A O 1
ATOM 720 N N . ARG A 1 87 ? 15.262 1.720 -25.368 1.00 71.88 87 ARG A N 1
ATOM 721 C CA . ARG A 1 87 ? 15.052 2.885 -24.495 1.00 71.88 87 ARG A CA 1
ATOM 722 C C . ARG A 1 87 ? 13.620 2.952 -23.958 1.00 71.88 87 ARG A C 1
ATOM 724 O O . ARG A 1 87 ? 13.438 3.183 -22.768 1.00 71.88 87 ARG A O 1
ATOM 731 N N . GLN A 1 88 ? 12.630 2.685 -24.812 1.00 73.88 88 GLN A N 1
ATOM 732 C CA . GLN A 1 88 ? 11.216 2.574 -24.428 1.00 73.88 88 GLN A CA 1
ATOM 733 C C . GLN A 1 88 ? 11.032 1.454 -23.394 1.00 73.88 88 GLN A C 1
ATOM 735 O O . GLN A 1 88 ? 10.455 1.662 -22.331 1.00 73.88 88 GLN A O 1
ATOM 740 N N . ARG A 1 89 ? 11.640 0.293 -23.655 1.00 73.38 89 ARG A N 1
ATOM 741 C CA . ARG A 1 89 ? 11.606 -0.872 -22.770 1.00 73.38 89 ARG A CA 1
ATOM 742 C C . ARG A 1 89 ? 12.240 -0.602 -21.406 1.00 73.38 89 ARG A C 1
ATOM 744 O O . ARG A 1 89 ? 11.711 -1.030 -20.386 1.00 73.38 89 ARG A O 1
ATOM 751 N N . GLN A 1 90 ? 13.364 0.115 -21.360 1.00 75.81 90 GLN A N 1
ATOM 752 C CA . GLN A 1 90 ? 13.980 0.519 -20.092 1.00 75.81 90 GLN A CA 1
ATOM 753 C C . GLN A 1 90 ? 13.068 1.441 -19.277 1.00 75.81 90 GLN A C 1
ATOM 755 O O . GLN A 1 90 ? 13.015 1.307 -18.055 1.00 75.81 90 GLN A O 1
ATOM 760 N N . ILE A 1 91 ? 12.334 2.345 -19.934 1.00 79.38 91 ILE A N 1
ATOM 761 C CA . ILE A 1 91 ? 11.350 3.210 -19.271 1.00 79.38 91 ILE A CA 1
ATOM 762 C C . ILE A 1 91 ? 10.195 2.368 -18.721 1.00 79.38 91 ILE A C 1
ATOM 764 O O . ILE A 1 91 ? 9.849 2.520 -17.555 1.00 79.38 91 ILE A O 1
ATOM 768 N N . GLU A 1 92 ? 9.649 1.439 -19.505 1.00 78.38 92 GLU A N 1
ATOM 769 C CA . GLU A 1 92 ? 8.572 0.543 -19.061 1.00 78.38 92 GLU A CA 1
ATOM 770 C C . GLU A 1 92 ? 8.991 -0.323 -17.867 1.00 78.38 92 GLU A C 1
ATOM 772 O O . GLU A 1 92 ? 8.269 -0.398 -16.876 1.00 78.38 92 GLU A O 1
ATOM 777 N N . ILE A 1 93 ? 10.187 -0.920 -17.910 1.00 77.81 93 ILE A N 1
ATOM 778 C CA . ILE A 1 93 ? 10.731 -1.712 -16.795 1.00 77.81 93 ILE A CA 1
ATOM 779 C C . ILE A 1 93 ? 10.960 -0.829 -15.566 1.00 77.81 93 ILE A C 1
ATOM 781 O O . ILE A 1 93 ? 10.663 -1.244 -14.446 1.00 77.81 93 ILE A O 1
ATOM 785 N N . SER A 1 94 ? 11.468 0.391 -15.758 1.00 80.50 94 SER A N 1
ATOM 786 C CA . SER A 1 94 ? 11.659 1.360 -14.679 1.00 80.50 94 SER A CA 1
ATOM 787 C C . SER A 1 94 ? 10.321 1.705 -14.021 1.00 80.50 94 SER A C 1
ATOM 789 O O . SER A 1 94 ? 10.190 1.539 -12.811 1.00 80.50 94 SER A O 1
ATOM 791 N N . LEU A 1 95 ? 9.298 2.064 -14.799 1.00 80.06 95 LEU A N 1
ATOM 792 C CA . LEU A 1 95 ? 7.949 2.356 -14.300 1.00 80.06 95 LEU A CA 1
ATOM 793 C C . LEU A 1 95 ? 7.320 1.153 -13.591 1.00 80.06 95 LEU A C 1
ATOM 795 O O . LEU A 1 95 ? 6.742 1.302 -12.516 1.00 80.06 95 LEU A O 1
ATOM 799 N N . LEU A 1 96 ? 7.480 -0.050 -14.142 1.00 80.75 96 LEU A N 1
ATOM 800 C CA . LEU A 1 96 ? 6.986 -1.270 -13.515 1.00 80.75 96 LEU A CA 1
ATOM 801 C C . LEU A 1 96 ? 7.696 -1.546 -12.185 1.00 80.75 96 LEU A C 1
ATOM 803 O O . LEU A 1 96 ? 7.047 -1.890 -11.202 1.00 80.75 96 LEU A O 1
ATOM 807 N N . SER A 1 97 ? 9.015 -1.356 -12.124 1.00 80.06 97 SER A N 1
ATOM 808 C CA . SER A 1 97 ? 9.777 -1.516 -10.882 1.00 80.06 97 SER A CA 1
ATOM 809 C C . SER A 1 97 ? 9.356 -0.503 -9.814 1.00 80.06 97 SER A C 1
ATOM 811 O O . SER A 1 97 ? 9.237 -0.867 -8.646 1.00 80.06 97 SER A O 1
ATOM 813 N N . GLN A 1 98 ? 9.051 0.738 -10.214 1.00 83.56 98 GLN A N 1
ATOM 814 C CA . GLN A 1 98 ? 8.498 1.759 -9.323 1.00 83.56 98 GLN A CA 1
ATOM 815 C C . GLN A 1 98 ? 7.144 1.313 -8.767 1.00 83.56 98 GLN A C 1
ATOM 817 O O . GLN A 1 98 ? 6.949 1.353 -7.555 1.00 83.56 98 GLN A O 1
ATOM 822 N N . ALA A 1 99 ? 6.244 0.831 -9.632 1.00 82.75 99 ALA A N 1
ATOM 823 C CA . ALA A 1 99 ? 4.938 0.327 -9.221 1.00 82.75 99 ALA A CA 1
ATOM 824 C C . ALA A 1 99 ? 5.066 -0.830 -8.219 1.00 82.75 99 ALA A C 1
ATOM 826 O O . ALA A 1 99 ? 4.445 -0.783 -7.164 1.00 82.75 99 ALA A O 1
ATOM 827 N N . VAL A 1 100 ? 5.937 -1.810 -8.486 1.00 83.38 100 VAL A N 1
ATOM 828 C CA . VAL A 1 100 ? 6.183 -2.946 -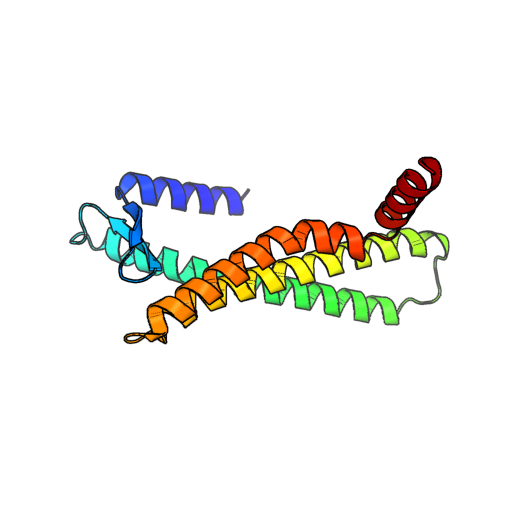7.580 1.00 83.38 100 VAL A CA 1
ATOM 829 C C . VAL A 1 100 ? 6.675 -2.480 -6.208 1.00 83.38 100 VAL A C 1
ATOM 831 O O . VAL A 1 100 ? 6.189 -2.970 -5.190 1.00 83.38 100 VAL A O 1
ATOM 834 N N . ILE A 1 101 ? 7.610 -1.526 -6.158 1.00 84.31 101 ILE A N 1
ATOM 835 C CA . ILE A 1 101 ? 8.121 -0.990 -4.889 1.00 84.31 101 ILE A CA 1
ATOM 836 C C . ILE A 1 101 ? 7.012 -0.253 -4.138 1.00 84.31 101 ILE A C 1
ATOM 838 O O . ILE A 1 101 ? 6.806 -0.514 -2.957 1.00 84.31 101 ILE A O 1
ATOM 842 N N . ILE A 1 102 ? 6.261 0.622 -4.809 1.00 85.44 102 ILE A N 1
ATOM 843 C CA . ILE A 1 102 ? 5.153 1.358 -4.186 1.00 85.44 102 ILE A CA 1
ATOM 844 C C . ILE A 1 102 ? 4.112 0.381 -3.624 1.00 85.44 102 ILE A C 1
ATOM 846 O O . ILE A 1 102 ? 3.700 0.521 -2.472 1.00 85.44 102 ILE A O 1
ATOM 850 N N . THR A 1 103 ? 3.732 -0.648 -4.385 1.00 84.19 103 THR A N 1
ATOM 851 C CA . THR A 1 103 ? 2.798 -1.676 -3.912 1.00 84.19 103 THR A CA 1
ATOM 852 C C . THR A 1 103 ? 3.351 -2.429 -2.703 1.00 84.19 103 THR A C 1
ATOM 854 O O . THR A 1 103 ? 2.630 -2.593 -1.728 1.00 84.19 103 THR A O 1
ATOM 857 N N . LEU A 1 104 ? 4.626 -2.833 -2.704 1.00 84.56 104 LEU A N 1
ATOM 858 C CA . LEU A 1 104 ? 5.247 -3.518 -1.562 1.00 84.56 104 LEU A CA 1
ATOM 859 C C . LEU A 1 104 ? 5.138 -2.693 -0.266 1.00 84.56 104 LEU A C 1
ATOM 861 O O . LEU A 1 104 ? 4.806 -3.234 0.787 1.00 84.56 104 LEU A O 1
ATOM 865 N N . PHE A 1 105 ? 5.408 -1.388 -0.330 1.00 85.50 105 PHE A N 1
ATOM 866 C CA . PHE A 1 105 ? 5.318 -0.515 0.843 1.00 85.50 105 PHE A CA 1
ATOM 867 C C . PHE A 1 105 ? 3.868 -0.286 1.297 1.00 85.50 105 PHE A C 1
ATOM 869 O O . PHE A 1 105 ? 3.608 -0.260 2.503 1.00 85.50 105 PHE A O 1
ATOM 876 N N . LEU A 1 106 ? 2.915 -0.209 0.361 1.00 84.00 106 LEU A N 1
ATOM 877 C CA . LEU A 1 106 ? 1.481 -0.162 0.671 1.00 84.00 106 LEU A CA 1
ATOM 878 C C . LEU A 1 106 ? 1.002 -1.442 1.375 1.00 84.00 106 LEU A C 1
ATOM 880 O O . LEU A 1 106 ? 0.283 -1.360 2.376 1.00 84.00 106 LEU A O 1
ATOM 884 N N . GLU A 1 107 ? 1.441 -2.615 0.914 1.00 83.94 107 GLU A N 1
ATOM 885 C CA . GLU A 1 107 ? 1.167 -3.894 1.580 1.00 83.94 107 GLU A CA 1
ATOM 886 C C . GLU A 1 107 ? 1.786 -3.934 2.974 1.00 83.94 107 GLU A C 1
ATOM 888 O O . GLU A 1 107 ? 1.122 -4.304 3.940 1.00 83.94 107 GLU A O 1
ATOM 893 N N . LEU A 1 108 ? 3.046 -3.510 3.108 1.00 84.31 108 LEU A N 1
ATOM 894 C CA . LEU A 1 108 ? 3.750 -3.504 4.387 1.00 84.31 108 LEU A CA 1
ATOM 895 C C . LEU A 1 108 ? 3.047 -2.603 5.407 1.00 84.31 108 LEU A C 1
ATOM 897 O O . LEU A 1 108 ? 2.911 -2.979 6.574 1.00 84.31 108 LEU A O 1
ATOM 901 N N . GLN A 1 109 ? 2.561 -1.439 4.977 1.00 85.38 109 GLN A N 1
ATOM 902 C CA . GLN A 1 109 ? 1.753 -0.553 5.809 1.00 85.38 109 GLN A CA 1
ATOM 903 C C . GLN A 1 109 ? 0.433 -1.223 6.212 1.00 85.38 109 GLN A C 1
ATOM 905 O O . GLN A 1 109 ? 0.078 -1.223 7.393 1.00 85.38 109 GLN A O 1
ATOM 910 N N . THR A 1 110 ? -0.276 -1.830 5.260 1.00 81.31 110 THR A N 1
ATOM 911 C CA . THR A 1 110 ? -1.561 -2.506 5.501 1.00 81.31 110 THR A CA 1
ATOM 912 C C . THR A 1 110 ? -1.405 -3.688 6.459 1.00 81.31 110 THR A C 1
ATOM 914 O O . THR A 1 110 ? -2.148 -3.809 7.438 1.00 81.31 110 THR A O 1
ATOM 917 N N . ALA A 1 111 ? -0.389 -4.523 6.249 1.00 81.88 111 ALA A N 1
ATOM 918 C CA . ALA A 1 111 ? -0.035 -5.630 7.128 1.00 81.88 111 ALA A CA 1
ATOM 919 C C . ALA A 1 111 ? 0.303 -5.124 8.536 1.00 81.88 111 ALA A C 1
ATOM 921 O O . ALA A 1 111 ? -0.200 -5.656 9.526 1.00 81.88 111 ALA A O 1
ATOM 922 N N . SER A 1 112 ? 1.069 -4.037 8.633 1.00 83.06 112 SER A N 1
ATOM 923 C CA . SER A 1 112 ? 1.441 -3.417 9.90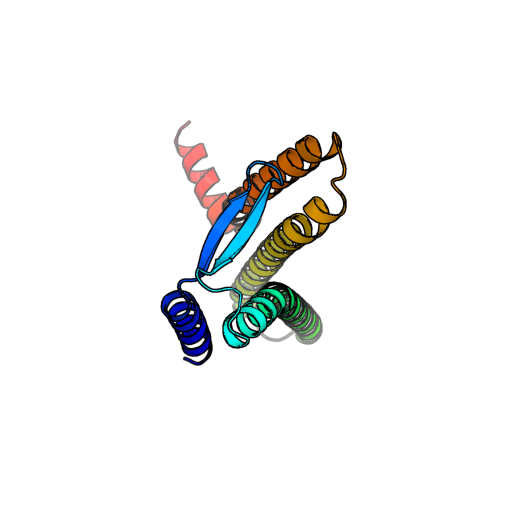6 1.00 83.06 112 SER A CA 1
ATOM 924 C C . SER A 1 112 ? 0.226 -2.874 10.664 1.00 83.06 112 SER A C 1
ATOM 926 O O . SER A 1 112 ? 0.085 -3.127 11.859 1.00 83.06 112 SER A O 1
ATOM 928 N N . PHE A 1 113 ? -0.724 -2.224 9.989 1.00 79.38 113 PHE A N 1
ATOM 929 C CA . PHE A 1 113 ? -1.984 -1.796 10.612 1.00 79.38 113 PHE A CA 1
ATOM 930 C C . PHE A 1 113 ? -2.896 -2.955 11.019 1.00 79.38 113 PHE A C 1
ATOM 932 O O . PHE A 1 113 ? -3.753 -2.786 11.881 1.00 79.38 113 PHE A O 1
ATOM 939 N N . THR A 1 114 ? -2.704 -4.136 10.440 1.00 76.88 114 THR A N 1
ATOM 940 C CA . THR A 1 114 ? -3.520 -5.322 10.725 1.00 76.88 114 THR A CA 1
ATOM 941 C C . THR A 1 114 ? -2.959 -6.163 11.862 1.00 76.88 114 THR A C 1
ATOM 943 O O . THR A 1 114 ? -3.710 -6.680 12.691 1.00 76.88 114 THR A O 1
ATOM 946 N N . ILE A 1 115 ? -1.640 -6.335 11.877 1.00 81.06 115 ILE A N 1
ATOM 947 C CA . ILE A 1 115 ? -0.932 -7.244 12.777 1.00 81.06 115 ILE A CA 1
ATOM 948 C C . ILE A 1 115 ? -0.563 -6.526 14.075 1.00 81.06 115 ILE A C 1
ATOM 950 O O . ILE A 1 115 ? -0.789 -7.075 15.153 1.00 81.06 115 ILE A O 1
ATOM 954 N N . LEU A 1 116 ? -0.050 -5.291 13.999 1.00 80.12 116 LEU A N 1
ATOM 955 C CA . LEU A 1 116 ? 0.459 -4.585 15.179 1.00 80.12 116 LEU A CA 1
ATOM 956 C C . LEU A 1 116 ? -0.604 -4.379 16.271 1.00 80.12 116 LEU A C 1
ATOM 958 O O . LEU A 1 116 ? -0.284 -4.657 17.426 1.00 80.12 116 LEU A O 1
ATOM 962 N N . PRO A 1 117 ? -1.870 -4.014 15.971 1.00 72.00 117 PRO A N 1
ATOM 963 C CA . PRO A 1 117 ? -2.890 -3.888 17.013 1.00 72.00 117 PRO A CA 1
ATOM 964 C C . PRO A 1 117 ? -3.231 -5.217 17.699 1.00 72.00 117 PRO A C 1
ATOM 966 O O . PRO A 1 117 ? -3.632 -5.214 18.856 1.00 72.00 117 PRO A O 1
ATOM 969 N N . LYS A 1 118 ? -3.061 -6.360 17.013 1.00 77.00 118 LYS A N 1
ATOM 970 C CA . LYS A 1 118 ? -3.349 -7.692 17.574 1.00 77.00 118 LYS A CA 1
ATOM 971 C C . LYS A 1 118 ? -2.271 -8.173 18.546 1.00 77.00 118 LYS A C 1
ATOM 973 O O . LYS A 1 118 ? -2.575 -8.943 19.448 1.00 77.00 118 LYS A O 1
ATOM 978 N N . ILE A 1 119 ? -1.025 -7.744 18.342 1.00 80.00 119 ILE A N 1
ATOM 979 C CA . ILE A 1 119 ? 0.131 -8.127 19.172 1.00 80.00 119 ILE A CA 1
ATOM 980 C C . ILE A 1 119 ? 0.300 -7.162 20.360 1.00 80.00 119 ILE A C 1
ATOM 982 O O . ILE A 1 119 ? 0.918 -7.495 21.371 1.00 80.00 119 ILE A O 1
ATOM 986 N N . ALA A 1 120 ? -0.267 -5.959 20.270 1.00 72.75 120 ALA A N 1
ATOM 987 C CA . ALA A 1 120 ? -0.123 -4.918 21.275 1.00 72.75 120 ALA A CA 1
ATOM 988 C C . ALA A 1 120 ? -0.988 -5.153 22.531 1.00 72.75 120 ALA A C 1
ATOM 990 O O . ALA A 1 120 ? -2.097 -4.629 22.656 1.00 72.75 120 ALA A O 1
ATOM 991 N N . THR A 1 121 ? -0.458 -5.873 23.522 1.00 77.19 121 THR A N 1
ATOM 992 C CA . THR A 1 121 ? -1.043 -5.948 24.874 1.00 77.19 121 THR A CA 1
ATOM 993 C C . THR A 1 121 ? -0.258 -5.086 25.872 1.00 77.19 121 THR A C 1
ATOM 995 O O . THR A 1 121 ? 0.967 -5.175 25.946 1.00 77.19 121 THR A O 1
ATOM 998 N N . GLY A 1 122 ? -0.952 -4.261 26.666 1.00 76.44 122 GLY A N 1
ATOM 999 C CA . GLY A 1 122 ? -0.348 -3.457 27.742 1.00 76.44 122 GLY A CA 1
ATOM 1000 C C . GLY A 1 122 ? 0.521 -2.281 27.262 1.00 76.44 122 GLY A C 1
ATOM 1001 O O . GLY A 1 122 ? 0.143 -1.558 26.341 1.00 76.44 122 GLY A O 1
ATOM 1002 N N . PHE A 1 123 ? 1.687 -2.084 27.893 1.00 69.69 123 PHE A N 1
ATOM 1003 C CA . PHE A 1 123 ? 2.620 -0.969 27.631 1.00 69.69 123 PHE A CA 1
ATOM 1004 C C . PHE A 1 123 ? 3.160 -0.933 26.186 1.00 69.69 123 PHE A C 1
ATOM 1006 O O . PHE A 1 123 ? 3.525 0.129 25.682 1.00 69.69 123 PHE A O 1
ATOM 1013 N N . ASN A 1 124 ? 3.134 -2.068 25.479 1.00 75.75 124 ASN A N 1
ATOM 1014 C CA . ASN A 1 124 ? 3.589 -2.180 24.090 1.00 75.75 124 ASN A CA 1
ATOM 1015 C C . ASN A 1 124 ? 2.688 -1.442 23.081 1.00 75.75 124 ASN A C 1
ATOM 1017 O O . ASN A 1 124 ? 3.119 -1.213 21.953 1.00 75.75 124 ASN A O 1
ATOM 1021 N N . LYS A 1 125 ? 1.480 -1.008 23.479 1.00 75.44 125 LYS A N 1
ATOM 1022 C CA . LYS A 1 125 ? 0.553 -0.241 22.622 1.00 75.44 125 LYS A CA 1
ATOM 1023 C C . LYS A 1 125 ? 1.139 1.081 22.120 1.00 75.44 125 LYS A C 1
ATOM 1025 O O . LYS A 1 125 ? 0.925 1.454 20.966 1.00 75.44 125 LYS A O 1
ATOM 1030 N N . TYR A 1 126 ? 1.912 1.772 22.958 1.00 79.50 126 TYR A N 1
ATOM 1031 C CA . TYR A 1 126 ? 2.574 3.018 22.563 1.00 79.50 126 TYR A CA 1
ATOM 1032 C C . TYR A 1 126 ? 3.651 2.770 21.507 1.00 79.50 126 TYR A C 1
ATOM 1034 O O . TYR A 1 126 ? 3.741 3.508 20.528 1.00 79.50 126 TYR A O 1
ATOM 1042 N N . PHE A 1 127 ? 4.423 1.691 21.665 1.00 82.94 127 PHE A N 1
ATOM 1043 C CA . PHE A 1 127 ? 5.458 1.322 20.706 1.00 82.94 127 PHE A CA 1
ATOM 1044 C C . PHE A 1 127 ? 4.854 0.905 19.363 1.00 82.94 127 PHE A C 1
ATOM 1046 O O . PHE A 1 127 ? 5.302 1.371 18.320 1.00 82.94 127 PHE A O 1
ATOM 1053 N N . THR A 1 128 ? 3.785 0.103 19.366 1.00 80.81 128 THR A N 1
ATOM 1054 C CA . THR A 1 128 ? 3.104 -0.283 18.122 1.00 80.81 128 THR A CA 1
ATOM 1055 C C . THR A 1 128 ? 2.488 0.909 17.397 1.00 80.81 128 THR A C 1
ATOM 1057 O O . THR A 1 128 ? 2.567 0.968 16.174 1.00 80.81 128 THR A O 1
ATOM 1060 N N . SER A 1 129 ? 1.943 1.884 18.131 1.00 79.69 129 SER A N 1
ATOM 1061 C CA . SER A 1 129 ? 1.434 3.139 17.562 1.00 79.69 129 SER A CA 1
ATOM 1062 C C . SER A 1 129 ? 2.553 3.992 16.949 1.00 79.69 129 SER A C 1
ATOM 1064 O O . SER A 1 129 ? 2.429 4.490 15.828 1.00 79.69 129 SER A O 1
ATOM 1066 N N . LEU A 1 130 ? 3.697 4.100 17.633 1.00 84.88 130 LEU A N 1
ATOM 1067 C CA . LEU A 1 130 ? 4.873 4.795 17.108 1.00 84.88 130 LEU A CA 1
ATOM 1068 C C . LEU A 1 130 ? 5.382 4.130 15.824 1.00 84.88 130 LEU A C 1
ATOM 1070 O O . LEU A 1 130 ? 5.591 4.815 14.825 1.00 84.88 130 LEU A O 1
ATOM 1074 N N . VAL A 1 131 ? 5.519 2.802 15.820 1.00 86.06 131 VAL A N 1
ATOM 1075 C CA . VAL A 1 131 ? 5.937 2.030 14.639 1.00 86.06 131 VAL A CA 1
ATOM 1076 C C . VAL A 1 131 ? 4.961 2.236 13.480 1.00 86.06 131 VAL A C 1
ATOM 1078 O O . VAL A 1 131 ? 5.394 2.488 12.360 1.00 86.06 131 VAL A O 1
ATOM 1081 N N . GLN A 1 132 ? 3.653 2.202 13.733 1.00 83.19 132 GLN A N 1
ATOM 1082 C CA . GLN A 1 132 ? 2.638 2.471 12.711 1.00 83.19 132 GLN A CA 1
ATOM 1083 C C . GLN A 1 132 ? 2.762 3.872 12.107 1.00 83.19 132 GLN A C 1
ATOM 1085 O O . GLN A 1 132 ? 2.703 4.019 10.886 1.00 83.19 132 GLN A O 1
ATOM 1090 N N . ASN A 1 133 ? 2.977 4.894 12.936 1.00 85.50 133 ASN A N 1
ATOM 1091 C CA . ASN A 1 133 ? 3.177 6.261 12.460 1.00 85.50 133 ASN A CA 1
ATOM 1092 C C . ASN A 1 133 ? 4.452 6.388 11.622 1.00 85.50 133 ASN A C 1
ATOM 1094 O O . ASN A 1 133 ? 4.415 6.995 10.554 1.00 85.50 133 ASN A O 1
ATOM 1098 N N . VAL A 1 134 ? 5.555 5.768 12.048 1.00 89.19 134 VAL A N 1
ATOM 1099 C CA . VAL A 1 134 ? 6.807 5.741 11.276 1.00 89.19 134 VAL A CA 1
ATOM 1100 C C . VAL A 1 134 ? 6.596 5.058 9.928 1.00 89.19 134 VAL A C 1
ATOM 1102 O O . VAL A 1 134 ? 6.963 5.623 8.902 1.00 89.19 134 VAL A O 1
ATOM 1105 N N . ILE A 1 135 ? 5.947 3.892 9.899 1.00 86.56 135 ILE A N 1
ATOM 1106 C CA . ILE A 1 135 ? 5.635 3.180 8.651 1.00 86.56 135 ILE A CA 1
ATOM 1107 C C . ILE A 1 135 ? 4.732 4.029 7.752 1.00 86.56 135 ILE A C 1
ATOM 1109 O O . ILE A 1 135 ? 4.939 4.076 6.543 1.00 86.56 135 ILE A O 1
ATOM 1113 N N . SER A 1 136 ? 3.772 4.758 8.323 1.00 84.19 136 SER A N 1
ATOM 1114 C CA . SER A 1 136 ? 2.919 5.676 7.568 1.00 84.19 136 SER A CA 1
ATOM 1115 C C . SER A 1 136 ? 3.696 6.854 6.977 1.00 84.19 136 SER A C 1
ATOM 1117 O O . SER A 1 136 ? 3.458 7.231 5.831 1.00 84.19 136 SER A O 1
ATOM 1119 N N . ILE A 1 137 ? 4.641 7.435 7.718 1.00 88.44 137 ILE A N 1
ATOM 1120 C CA . ILE A 1 137 ? 5.517 8.502 7.210 1.00 88.44 137 ILE A CA 1
ATOM 1121 C C . ILE A 1 137 ? 6.403 7.961 6.085 1.00 88.44 137 ILE A C 1
ATOM 1123 O O . ILE A 1 137 ? 6.493 8.586 5.031 1.00 88.44 137 ILE A O 1
ATOM 1127 N N . LEU A 1 138 ? 6.997 6.780 6.280 1.00 87.56 138 LEU A N 1
ATOM 1128 C CA . LEU A 1 138 ? 7.815 6.109 5.270 1.00 87.56 138 LEU A CA 1
ATOM 1129 C C . LEU A 1 138 ? 7.014 5.797 4.003 1.00 87.56 138 LEU A C 1
ATOM 1131 O O . LEU A 1 138 ? 7.507 6.015 2.902 1.00 87.56 138 LEU A O 1
ATOM 1135 N N . ASN A 1 139 ? 5.766 5.344 4.130 1.00 87.25 139 ASN A N 1
ATOM 1136 C CA . ASN A 1 139 ? 4.944 5.067 2.957 1.00 87.25 139 ASN A CA 1
ATOM 1137 C C . ASN A 1 139 ? 4.532 6.349 2.214 1.00 87.25 139 ASN A C 1
ATOM 1139 O O . ASN A 1 139 ? 4.454 6.362 0.993 1.00 87.25 139 ASN A O 1
ATOM 1143 N N . ASN A 1 140 ? 4.326 7.465 2.914 1.00 87.31 140 ASN A N 1
ATOM 1144 C CA . ASN A 1 140 ? 4.074 8.740 2.238 1.00 87.31 140 ASN A CA 1
ATOM 1145 C C . ASN A 1 140 ? 5.338 9.313 1.570 1.00 87.31 140 ASN A C 1
ATOM 1147 O O . ASN A 1 140 ? 5.235 9.988 0.545 1.00 87.31 140 ASN A O 1
ATOM 1151 N N . SER A 1 141 ? 6.531 9.027 2.104 1.00 89.25 141 SER A N 1
ATOM 1152 C CA . SER A 1 141 ? 7.805 9.467 1.523 1.00 89.25 141 SER A CA 1
ATOM 1153 C C . SER A 1 141 ? 8.350 8.532 0.436 1.00 89.25 141 SER A C 1
ATOM 1155 O O . SER A 1 141 ? 9.192 8.962 -0.357 1.00 89.25 141 SER A O 1
ATOM 1157 N N . ILE A 1 142 ? 7.847 7.295 0.328 1.00 86.19 142 ILE A N 1
ATOM 1158 C CA . ILE A 1 142 ? 8.311 6.339 -0.686 1.00 86.19 142 ILE A CA 1
ATOM 1159 C C . ILE A 1 142 ? 8.012 6.823 -2.103 1.00 86.19 142 ILE A C 1
ATOM 1161 O O . ILE A 1 142 ? 8.839 6.641 -2.988 1.00 86.19 142 ILE A O 1
ATOM 1165 N N . ASN A 1 143 ? 6.880 7.501 -2.318 1.00 83.75 143 ASN A N 1
ATOM 1166 C CA . ASN A 1 143 ? 6.488 8.009 -3.630 1.00 83.75 143 ASN A CA 1
ATOM 1167 C C . ASN A 1 143 ? 7.543 8.979 -4.197 1.00 83.75 143 ASN A C 1
ATOM 1169 O O . ASN A 1 143 ? 8.137 8.661 -5.229 1.00 83.75 143 ASN A O 1
ATOM 1173 N N . PRO A 1 144 ? 7.865 10.114 -3.541 1.00 84.31 144 PRO A N 1
ATOM 1174 C CA . PRO A 1 144 ? 8.912 11.005 -4.036 1.00 84.31 144 PRO A CA 1
ATOM 1175 C C . PRO A 1 144 ? 10.295 10.337 -4.059 1.00 84.31 144 PRO A C 1
ATOM 1177 O O . PRO A 1 144 ? 11.071 10.602 -4.974 1.00 84.31 144 PRO A O 1
ATOM 1180 N N . PHE A 1 145 ? 10.601 9.438 -3.116 1.00 84.62 145 PHE A N 1
ATOM 1181 C CA . PHE A 1 145 ? 11.873 8.708 -3.101 1.00 84.62 145 PHE A CA 1
ATOM 1182 C C . PHE A 1 145 ? 12.047 7.822 -4.341 1.00 84.62 145 PHE A C 1
ATOM 1184 O O . PHE A 1 145 ? 13.061 7.898 -5.030 1.00 84.62 145 PHE A O 1
ATOM 1191 N N . VAL A 1 146 ? 11.034 7.025 -4.675 1.00 84.31 146 VAL A N 1
ATOM 1192 C CA . VAL A 1 146 ? 11.014 6.139 -5.843 1.00 84.31 146 VAL A CA 1
ATOM 1193 C C . VAL A 1 146 ? 11.106 6.948 -7.137 1.00 84.31 146 VAL A C 1
ATOM 1195 O O . VAL A 1 146 ? 11.906 6.606 -8.010 1.00 84.31 146 VAL A O 1
ATOM 1198 N N . TYR A 1 147 ? 10.377 8.064 -7.234 1.00 79.94 147 TYR A N 1
ATOM 1199 C CA . TYR A 1 147 ? 10.480 8.980 -8.374 1.00 79.94 147 TYR A CA 1
ATOM 1200 C C . TYR A 1 147 ? 11.898 9.541 -8.546 1.00 79.94 147 TYR A C 1
ATOM 1202 O O . TYR A 1 147 ? 12.410 9.565 -9.663 1.00 79.94 147 TYR A O 1
ATOM 1210 N N . LEU A 1 148 ? 12.557 9.957 -7.462 1.00 78.75 148 LEU A N 1
ATOM 1211 C CA . LEU A 1 148 ? 13.898 10.549 -7.516 1.00 78.75 148 LEU A CA 1
ATOM 1212 C C . LEU A 1 148 ? 15.006 9.516 -7.762 1.00 78.75 148 LEU A C 1
ATOM 1214 O O . LEU A 1 148 ? 15.957 9.790 -8.497 1.00 78.75 148 LEU A O 1
ATOM 1218 N N . CYS A 1 149 ? 14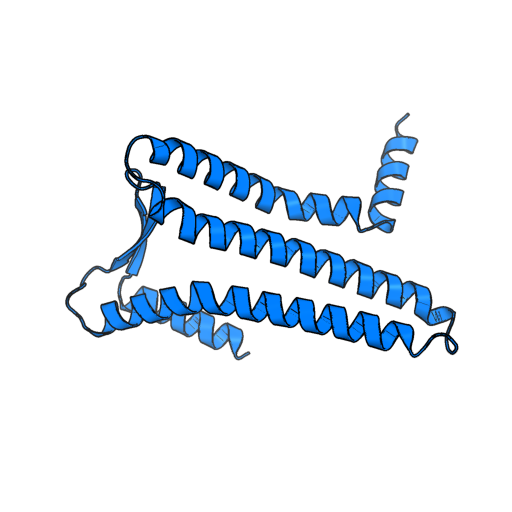.904 8.333 -7.159 1.00 77.56 149 CYS A N 1
ATOM 1219 C CA . CYS A 1 149 ? 15.948 7.314 -7.227 1.00 77.56 149 CYS A CA 1
ATOM 1220 C C . CYS A 1 149 ? 15.894 6.490 -8.516 1.00 77.56 149 CYS A C 1
ATOM 1222 O O . CYS A 1 149 ? 16.946 6.136 -9.050 1.00 77.56 149 CYS A O 1
ATOM 1224 N N . ILE A 1 150 ? 14.695 6.184 -9.019 1.00 73.12 150 ILE A N 1
ATOM 1225 C CA . ILE A 1 150 ? 14.518 5.237 -10.128 1.00 73.12 150 ILE A CA 1
ATOM 1226 C C . ILE A 1 150 ? 14.374 5.956 -11.472 1.00 73.12 150 ILE A C 1
ATOM 1228 O O . ILE A 1 150 ? 14.812 5.435 -12.502 1.00 73.12 150 ILE A O 1
ATOM 1232 N N . ASN A 1 151 ? 13.839 7.181 -11.489 1.00 74.94 151 ASN A N 1
ATOM 1233 C CA . ASN A 1 151 ? 13.758 7.958 -12.718 1.00 74.94 151 ASN A CA 1
ATOM 1234 C C . ASN A 1 151 ? 15.082 8.689 -12.993 1.00 74.94 151 ASN A C 1
ATOM 1236 O O . ASN A 1 151 ? 15.282 9.857 -12.652 1.00 74.94 151 ASN A O 1
ATOM 1240 N N . GLY A 1 152 ? 16.000 7.988 -13.664 1.00 71.62 152 GLY A N 1
ATOM 1241 C CA . GLY A 1 152 ? 17.304 8.533 -14.041 1.00 71.62 152 GLY A CA 1
ATOM 1242 C C . GLY A 1 152 ? 17.227 9.796 -14.910 1.00 71.62 152 GLY A C 1
ATOM 1243 O O . GLY A 1 152 ? 18.174 10.577 -14.925 1.00 71.62 152 GLY A O 1
ATOM 1244 N N . GLN A 1 153 ? 16.114 10.032 -15.614 1.00 74.38 153 GLN A N 1
ATOM 1245 C CA . GLN A 1 153 ? 15.902 11.270 -16.362 1.00 74.38 153 GLN A CA 1
ATOM 1246 C C . GLN A 1 153 ? 15.647 12.451 -15.421 1.00 74.38 153 GLN A C 1
ATOM 1248 O O . GLN A 1 153 ? 16.362 13.443 -15.512 1.00 74.38 153 GLN A O 1
ATOM 1253 N N . ILE A 1 154 ? 14.719 12.314 -14.471 1.00 75.88 154 ILE A N 1
ATOM 1254 C CA . ILE A 1 154 ? 14.422 13.364 -13.482 1.00 75.88 154 ILE A CA 1
ATOM 1255 C C . ILE A 1 154 ? 15.652 13.665 -12.627 1.00 75.88 154 ILE A C 1
ATOM 1257 O O . ILE A 1 154 ? 15.965 14.826 -12.388 1.00 75.88 154 ILE A O 1
ATOM 1261 N N . ARG A 1 155 ? 16.406 12.638 -12.223 1.00 79.50 155 ARG A N 1
ATOM 1262 C CA . ARG A 1 155 ? 17.649 12.827 -11.466 1.00 79.50 155 ARG A CA 1
ATOM 1263 C C . ARG A 1 155 ? 18.677 13.664 -12.232 1.00 79.50 155 ARG A C 1
ATOM 1265 O O . ARG A 1 155 ? 19.331 14.508 -11.627 1.00 79.50 155 ARG A O 1
ATOM 1272 N N . ARG A 1 156 ? 18.828 13.450 -13.544 1.00 81.12 156 ARG A N 1
ATOM 1273 C CA . ARG A 1 156 ? 19.743 14.246 -14.383 1.00 81.12 156 ARG A CA 1
ATOM 1274 C C . ARG A 1 156 ? 19.297 15.702 -14.484 1.00 81.12 156 ARG A C 1
ATOM 1276 O O . ARG A 1 156 ? 20.127 16.583 -14.295 1.00 81.12 156 ARG A O 1
ATOM 1283 N N . GLU A 1 157 ? 18.007 15.943 -14.702 1.00 82.38 157 GLU A N 1
ATOM 1284 C CA . GLU A 1 157 ? 17.438 17.299 -14.739 1.00 82.38 157 GLU A CA 1
ATOM 1285 C C . GLU A 1 157 ? 17.568 18.012 -13.385 1.00 82.38 157 GLU A C 1
ATOM 1287 O O . GLU A 1 157 ? 17.968 19.170 -13.313 1.00 82.38 157 GLU A O 1
ATOM 1292 N N . PHE A 1 158 ? 17.314 17.304 -12.284 1.00 82.69 158 PHE A N 1
ATOM 1293 C CA . PHE A 1 158 ? 17.456 17.841 -10.933 1.00 82.69 158 PHE A CA 1
ATOM 1294 C C . PHE A 1 158 ? 18.909 18.226 -10.618 1.00 82.69 158 PHE A C 1
ATOM 1296 O O . PHE A 1 158 ? 19.166 19.315 -10.111 1.00 82.69 158 PHE A O 1
ATOM 1303 N N . ILE A 1 159 ? 19.876 17.372 -10.974 1.00 84.62 159 ILE A N 1
ATOM 1304 C CA . ILE A 1 159 ? 21.308 17.677 -10.827 1.00 84.62 159 ILE A CA 1
ATOM 1305 C C . ILE A 1 159 ? 21.707 18.859 -11.721 1.00 84.62 159 ILE A C 1
ATOM 1307 O O . ILE A 1 159 ? 22.451 19.727 -11.270 1.00 84.62 159 ILE A O 1
ATOM 1311 N N . ALA A 1 160 ? 21.192 18.939 -12.952 1.00 87.62 160 ALA A N 1
ATOM 1312 C CA . ALA A 1 160 ? 21.456 20.059 -13.853 1.00 87.62 160 ALA A CA 1
ATOM 1313 C C . ALA A 1 160 ? 20.930 21.392 -13.291 1.00 87.62 160 ALA A C 1
ATOM 1315 O O . ALA A 1 160 ? 21.628 22.401 -13.369 1.00 87.62 160 ALA A O 1
ATOM 1316 N N . LEU A 1 161 ? 19.749 21.398 -12.663 1.00 86.38 161 LEU A N 1
ATOM 1317 C CA . LEU A 1 161 ? 19.194 22.579 -11.990 1.00 86.38 161 LEU A CA 1
ATOM 1318 C C . LEU A 1 161 ? 20.040 23.027 -10.791 1.00 86.38 161 LEU A C 1
ATOM 1320 O O . LEU A 1 161 ? 20.250 24.225 -10.611 1.00 86.38 161 LEU A O 1
ATOM 1324 N N . PHE A 1 162 ? 20.555 22.090 -9.993 1.00 84.56 162 PHE A N 1
ATOM 1325 C CA . PHE A 1 162 ? 21.444 22.413 -8.871 1.00 84.56 162 PHE A CA 1
ATOM 1326 C C . PHE A 1 162 ? 22.836 22.862 -9.328 1.00 84.56 162 PHE A C 1
ATOM 1328 O O . PHE A 1 162 ? 23.405 23.775 -8.738 1.00 84.56 162 PHE A O 1
ATOM 1335 N N . SER A 1 163 ? 23.360 22.282 -10.409 1.00 82.50 163 SER A N 1
ATOM 1336 C CA . SER A 1 163 ? 24.661 22.650 -10.978 1.00 82.50 163 SER A CA 1
ATOM 1337 C C . SER A 1 163 ? 24.668 24.025 -11.647 1.00 82.50 163 SER A C 1
ATOM 1339 O O . SER A 1 163 ? 25.739 24.593 -11.801 1.00 82.50 163 SER A O 1
ATOM 1341 N N . LYS A 1 164 ? 23.513 24.550 -12.073 1.00 75.62 164 LYS A N 1
ATOM 1342 C CA . LYS A 1 164 ? 23.399 25.868 -12.723 1.00 75.62 164 LYS A CA 1
ATOM 1343 C C . LYS A 1 164 ? 23.268 27.030 -11.730 1.00 75.62 164 LYS A C 1
ATOM 1345 O O . LYS A 1 164 ? 23.197 28.180 -12.153 1.00 75.62 164 LYS A O 1
ATOM 1350 N N . LYS A 1 165 ? 23.128 26.718 -10.437 1.00 64.12 165 LYS A N 1
ATOM 1351 C CA . LYS A 1 165 ? 22.874 27.683 -9.357 1.00 64.12 165 LYS A CA 1
ATOM 1352 C C . LYS A 1 165 ? 24.133 28.024 -8.540 1.00 64.12 165 LYS A C 1
ATOM 1354 O O . LYS A 1 165 ? 24.074 28.962 -7.751 1.00 64.12 165 LYS A O 1
ATOM 1359 N N . ASN A 1 166 ? 25.232 27.295 -8.750 1.00 50.19 166 ASN A N 1
ATOM 1360 C CA . ASN A 1 166 ? 26.591 27.653 -8.319 1.00 50.19 166 ASN A CA 1
ATOM 1361 C C . ASN A 1 166 ? 27.387 28.174 -9.515 1.00 50.19 166 ASN A C 1
ATOM 1363 O O . ASN A 1 166 ? 28.312 28.976 -9.274 1.00 50.19 166 ASN A O 1
#

Radius of gyration: 21.78 Å; chains: 1; bounding box: 56×42×61 Å